Protein AF-A0A7S2ZAU6-F1 (afdb_monomer)

Sequence (166 aa):
GSGQPFHREAKEFLEHLTLDKEVTVELVGRDRYARVIAVVYRGWGPFRFNVNAVMLEEGLATVYWGINRQFGRHFHYFKRMERRAREAGRKIWSMPRTELPRDYKRSLLQAEAAQRKLVKAEAKEKKADERRTSKKNHRDGQTRPQKHRRRSVSKSSRQERPPRSV

Organism: NCBI:txid101924

Structure (mmCIF, N/CA/C/O backbone):
data_AF-A0A7S2ZAU6-F1
#
_entry.id   AF-A0A7S2ZAU6-F1
#
loop_
_atom_site.group_PDB
_atom_site.id
_atom_site.type_symbol
_atom_site.label_atom_id
_atom_site.label_alt_id
_atom_site.label_comp_id
_atom_site.label_asym_id
_atom_site.label_entity_id
_atom_site.label_seq_id
_atom_site.pdbx_PDB_ins_code
_atom_site.Cartn_x
_atom_site.Cartn_y
_atom_site.Cartn_z
_atom_site.occupancy
_atom_site.B_iso_or_equiv
_atom_site.auth_seq_id
_atom_site.auth_comp_id
_atom_site.auth_asym_id
_atom_site.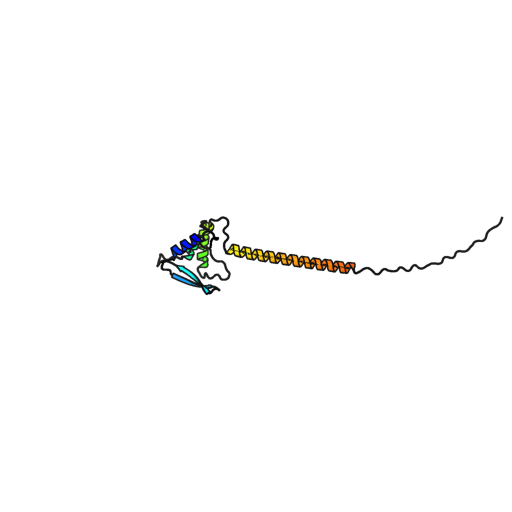auth_atom_id
_atom_site.pdbx_PDB_model_num
ATOM 1 N N . GLY A 1 1 ? 14.648 -5.334 6.425 1.00 46.88 1 GLY A N 1
ATOM 2 C CA . GLY A 1 1 ? 14.745 -4.952 5.007 1.00 46.88 1 GLY A CA 1
ATOM 3 C C . GLY A 1 1 ? 14.707 -3.448 4.913 1.00 46.88 1 GLY A C 1
ATOM 4 O O . GLY A 1 1 ? 13.640 -2.877 5.055 1.00 46.88 1 GLY A O 1
ATOM 5 N N . SER A 1 2 ? 15.871 -2.826 4.779 1.00 44.47 2 SER A N 1
ATOM 6 C CA . SER A 1 2 ? 16.070 -1.378 4.694 1.00 44.47 2 SER A CA 1
ATOM 7 C C . SER A 1 2 ? 16.122 -0.978 3.221 1.00 44.47 2 SER A C 1
ATOM 9 O O . SER A 1 2 ? 17.099 -1.295 2.548 1.00 44.47 2 SER A O 1
ATOM 11 N N . GLY A 1 3 ? 15.079 -0.348 2.683 1.00 70.25 3 GLY A N 1
ATOM 12 C CA . GLY A 1 3 ? 15.166 0.138 1.299 1.00 70.25 3 GLY A CA 1
ATOM 13 C C . GLY A 1 3 ? 13.904 0.744 0.700 1.00 70.25 3 GLY A C 1
ATOM 14 O O . GLY A 1 3 ? 14.018 1.559 -0.206 1.00 70.25 3 GLY A O 1
ATOM 15 N N . GLN A 1 4 ? 12.709 0.399 1.192 1.00 79.81 4 GLN A N 1
ATOM 16 C CA . GLN A 1 4 ? 11.478 1.047 0.728 1.00 79.81 4 GLN A CA 1
ATOM 17 C C . GLN A 1 4 ? 11.096 2.197 1.662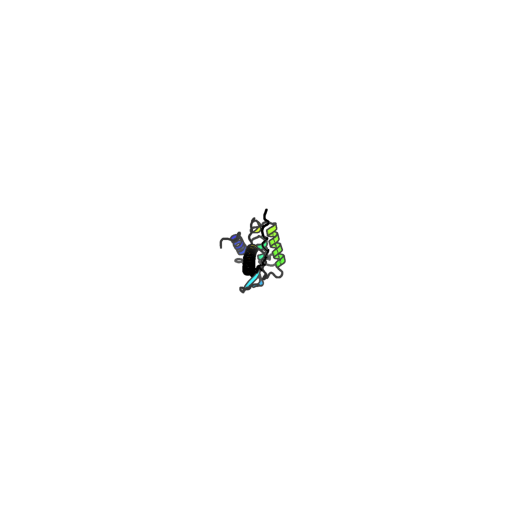 1.00 79.81 4 GLN A C 1
ATOM 19 O O . GLN A 1 4 ? 11.029 1.981 2.874 1.00 79.81 4 GLN A O 1
ATOM 24 N N . PRO A 1 5 ? 10.852 3.409 1.143 1.00 87.56 5 PRO A N 1
ATOM 25 C CA . PRO A 1 5 ? 10.441 4.523 1.983 1.00 87.56 5 PRO A CA 1
ATOM 26 C C . PRO A 1 5 ? 9.156 4.212 2.764 1.00 87.56 5 P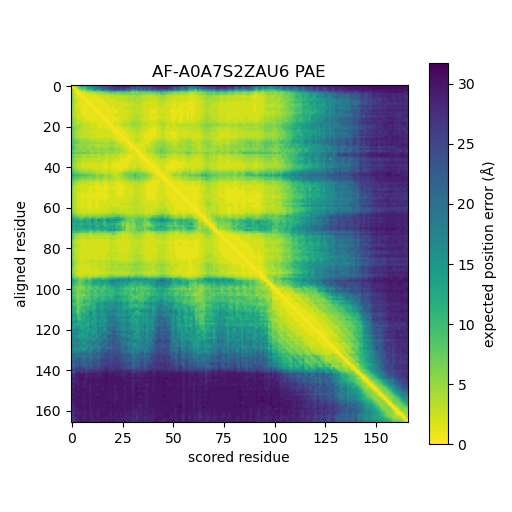RO A C 1
ATOM 28 O O . PRO A 1 5 ? 8.262 3.542 2.250 1.00 87.56 5 PRO A O 1
ATOM 31 N N . PHE A 1 6 ? 9.081 4.696 4.006 1.00 90.75 6 PHE A N 1
ATOM 32 C CA . PHE A 1 6 ? 7.964 4.493 4.940 1.00 90.75 6 PHE A CA 1
ATOM 33 C C . PHE A 1 6 ? 7.666 3.039 5.347 1.00 90.75 6 PHE A C 1
ATOM 35 O O . PHE A 1 6 ? 6.606 2.757 5.908 1.00 90.75 6 PHE A O 1
ATOM 42 N N . HIS A 1 7 ? 8.575 2.088 5.091 1.00 90.62 7 HIS A N 1
A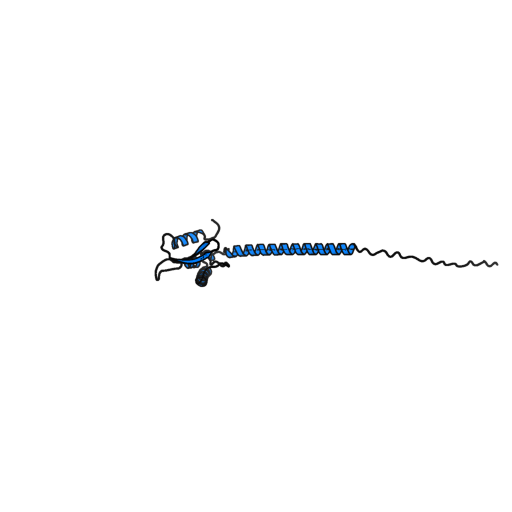TOM 43 C CA . HIS A 1 7 ? 8.325 0.682 5.424 1.00 90.62 7 HIS A CA 1
ATOM 44 C C . HIS A 1 7 ? 8.136 0.447 6.932 1.00 90.62 7 HIS A C 1
ATOM 46 O O . HIS A 1 7 ? 7.409 -0.466 7.325 1.00 90.62 7 HIS A O 1
ATOM 52 N N . ARG A 1 8 ? 8.838 1.215 7.778 1.00 93.75 8 ARG A N 1
ATOM 53 C CA . ARG A 1 8 ? 8.796 1.053 9.234 1.00 93.75 8 ARG A CA 1
ATOM 54 C C . ARG A 1 8 ? 7.502 1.650 9.773 1.00 93.75 8 ARG A C 1
ATOM 56 O O . ARG A 1 8 ? 6.774 0.956 10.465 1.00 93.75 8 ARG A O 1
ATOM 63 N N . GLU A 1 9 ? 7.171 2.860 9.343 1.00 95.06 9 GLU A N 1
ATOM 64 C CA . GLU A 1 9 ? 5.940 3.558 9.704 1.00 95.06 9 GLU A CA 1
ATOM 65 C C . GLU A 1 9 ? 4.700 2.783 9.251 1.00 95.06 9 GLU A C 1
ATOM 67 O O . GLU A 1 9 ? 3.736 2.671 10.001 1.00 95.06 9 GLU A O 1
ATOM 72 N N . ALA A 1 10 ? 4.724 2.191 8.051 1.00 95.75 10 ALA A N 1
ATOM 73 C CA . ALA A 1 10 ? 3.634 1.344 7.572 1.00 95.75 10 ALA A CA 1
ATOM 74 C C . ALA A 1 10 ? 3.448 0.100 8.449 1.00 95.75 10 ALA A C 1
ATOM 76 O O . ALA A 1 10 ? 2.316 -0.274 8.756 1.00 95.75 10 ALA A O 1
ATOM 77 N N . LYS A 1 11 ? 4.554 -0.530 8.864 1.00 95.94 11 LYS A N 1
ATOM 78 C CA . LYS A 1 11 ? 4.524 -1.686 9.763 1.00 95.94 11 LYS A CA 1
ATOM 79 C C . LYS A 1 11 ? 3.956 -1.292 11.127 1.00 95.94 11 LYS A C 1
ATOM 81 O O . LYS A 1 11 ? 2.966 -1.878 11.544 1.00 95.94 11 LYS A O 1
ATOM 86 N N . GLU A 1 12 ? 4.538 -0.287 11.772 1.00 97.12 12 GLU A N 1
ATOM 87 C CA . GLU A 1 12 ? 4.131 0.180 13.103 1.00 97.12 12 GLU A CA 1
ATOM 88 C C . GLU A 1 12 ? 2.664 0.626 13.121 1.00 97.12 12 GLU A C 1
ATOM 90 O O . GLU A 1 12 ? 1.921 0.302 14.045 1.00 97.12 12 GLU A O 1
ATOM 95 N N . PHE A 1 13 ? 2.208 1.315 12.071 1.00 97.81 13 PHE A 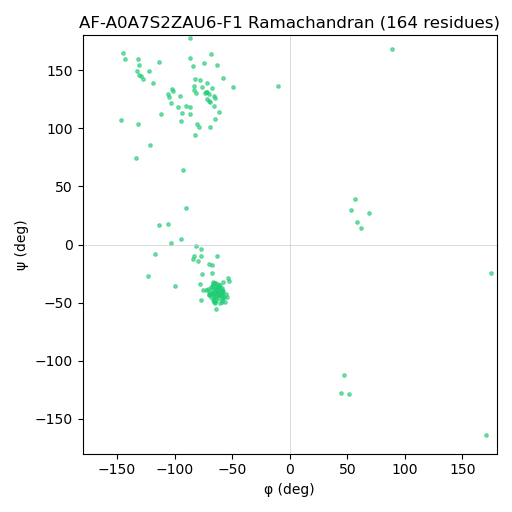N 1
ATOM 96 C CA . PHE A 1 13 ? 0.818 1.740 11.961 1.00 97.81 13 PHE A CA 1
ATOM 97 C C . PHE A 1 13 ? -0.136 0.555 11.778 1.00 97.81 13 PHE A C 1
ATOM 99 O O . PHE A 1 13 ? -1.177 0.502 12.430 1.00 97.81 13 PHE A O 1
ATOM 106 N N . LEU A 1 14 ? 0.217 -0.431 10.948 1.00 97.56 14 LEU A N 1
ATOM 107 C CA . LEU A 1 14 ? -0.594 -1.638 10.798 1.00 97.56 14 LEU A CA 1
ATOM 108 C C . LEU A 1 14 ? -0.654 -2.440 12.102 1.00 97.56 14 LEU A C 1
ATOM 110 O O . LEU A 1 14 ? -1.739 -2.849 12.506 1.00 97.56 14 LEU A O 1
ATOM 114 N N . GLU A 1 15 ? 0.480 -2.616 12.783 1.00 97.44 15 GLU A N 1
ATOM 115 C CA . GLU A 1 15 ? 0.548 -3.266 14.095 1.00 97.44 15 GLU A CA 1
ATOM 116 C C . GLU A 1 15 ? -0.337 -2.525 15.099 1.00 97.44 15 GLU A C 1
ATOM 118 O O . GLU A 1 15 ? -1.194 -3.135 15.736 1.00 97.44 15 GLU A O 1
ATOM 123 N N . HIS A 1 16 ? -0.253 -1.194 15.144 1.00 96.94 16 HIS A N 1
ATOM 124 C CA . HIS A 1 16 ? -1.162 -0.389 15.949 1.00 96.94 16 HIS A CA 1
ATOM 125 C C . HIS A 1 16 ? -2.632 -0.613 15.569 1.00 96.94 16 HIS A C 1
ATOM 127 O O . HIS A 1 16 ? -3.508 -0.531 16.428 1.00 96.94 16 HIS A O 1
ATOM 133 N N . LEU A 1 17 ? -2.966 -0.892 14.310 1.00 96.19 17 LEU A N 1
ATOM 134 C CA . LEU A 1 17 ? -4.348 -1.144 13.914 1.00 96.19 17 LEU A CA 1
ATOM 135 C C . LEU A 1 17 ? -4.841 -2.546 14.282 1.00 96.19 17 LEU A C 1
ATOM 137 O O . LEU A 1 17 ? -6.026 -2.652 14.608 1.00 96.19 17 LEU A O 1
ATOM 141 N N . THR A 1 18 ? -3.990 -3.575 14.253 1.00 96.50 18 THR A N 1
ATOM 142 C CA . THR A 1 18 ? -4.427 -4.986 14.267 1.00 96.50 18 THR A CA 1
ATOM 143 C C . THR A 1 18 ? -3.879 -5.850 15.395 1.00 96.50 18 THR A C 1
ATOM 145 O O . THR A 1 18 ? -4.515 -6.843 15.730 1.00 96.50 18 THR A O 1
ATOM 148 N N . LEU A 1 19 ? -2.703 -5.540 15.939 1.00 95.94 19 LEU A N 1
ATOM 149 C CA . LEU A 1 19 ? -2.051 -6.379 16.946 1.00 95.94 19 LEU A CA 1
ATOM 150 C C . LEU A 1 19 ? -2.810 -6.271 18.277 1.00 95.94 19 LEU A C 1
ATOM 152 O O . LEU A 1 19 ? -3.296 -5.191 18.622 1.00 95.94 19 LEU A O 1
ATOM 156 N N . ASP A 1 20 ? -2.973 -7.407 18.958 1.00 95.81 20 ASP A N 1
ATOM 157 C CA . ASP A 1 20 ? -3.725 -7.557 20.215 1.00 95.81 20 ASP A CA 1
ATOM 158 C C . ASP A 1 20 ? -5.168 -7.022 20.165 1.00 95.81 20 ASP A C 1
ATOM 160 O O . ASP A 1 20 ? -5.722 -6.547 21.158 1.00 95.81 20 ASP A O 1
ATOM 164 N N . LYS A 1 21 ? -5.791 -7.064 18.979 1.00 95.00 21 LYS A N 1
ATOM 165 C CA . LYS A 1 21 ? -7.129 -6.514 18.725 1.00 95.00 21 LYS A CA 1
ATOM 166 C C . LYS A 1 21 ? -8.027 -7.534 18.055 1.00 95.00 21 LYS A C 1
ATOM 168 O O . LYS A 1 21 ? -7.602 -8.288 17.184 1.00 95.00 21 LYS A O 1
ATOM 173 N N . GLU A 1 22 ? -9.307 -7.487 18.404 1.00 95.38 22 GLU A N 1
ATOM 174 C CA . GLU A 1 22 ? -10.320 -8.267 17.709 1.00 95.38 22 GLU A CA 1
ATOM 175 C C . GLU A 1 22 ? -10.569 -7.688 16.309 1.00 95.38 22 GLU A C 1
ATOM 177 O O . GLU A 1 22 ? -10.861 -6.496 16.134 1.00 95.38 22 GLU A O 1
ATOM 182 N N . VAL A 1 23 ? -10.428 -8.545 15.299 1.00 96.25 23 VAL A N 1
ATOM 183 C CA . VAL A 1 23 ? -10.588 -8.187 13.890 1.00 96.25 23 VAL A CA 1
ATOM 184 C C . VAL A 1 23 ? -11.507 -9.171 13.184 1.00 96.25 23 VAL A C 1
ATOM 186 O O . VAL A 1 23 ? -11.502 -10.369 13.448 1.00 96.25 23 VAL A O 1
ATOM 189 N N . THR A 1 24 ? -12.277 -8.669 12.224 1.00 96.06 24 THR A N 1
ATOM 190 C CA . THR A 1 24 ? -13.029 -9.509 11.290 1.00 96.06 24 THR A CA 1
ATOM 191 C C . THR A 1 24 ? -12.294 -9.579 9.962 1.00 96.06 24 THR A C 1
ATOM 193 O O . THR A 1 24 ? -11.936 -8.548 9.389 1.00 96.06 24 THR A O 1
ATOM 196 N N . VAL A 1 25 ? -12.131 -10.789 9.436 1.00 94.94 25 VAL A N 1
ATOM 197 C CA . VAL A 1 25 ? -11.436 -11.043 8.172 1.00 94.94 25 VAL A CA 1
ATOM 198 C C . VAL A 1 25 ? -12.444 -11.518 7.124 1.00 94.94 25 VAL A C 1
ATOM 200 O O . VAL A 1 25 ? -12.995 -12.608 7.231 1.00 94.94 25 VAL A O 1
ATOM 203 N N . GLU A 1 26 ? -12.695 -10.700 6.101 1.00 93.88 26 GLU A N 1
ATOM 204 C CA . GLU A 1 26 ? -13.466 -11.087 4.913 1.00 93.88 26 GLU A CA 1
ATOM 205 C C . GLU A 1 26 ? -12.516 -11.735 3.901 1.00 93.88 26 GLU A C 1
ATOM 207 O O . GLU A 1 26 ? -11.639 -11.070 3.342 1.00 93.88 26 GLU A O 1
ATOM 212 N N . LEU A 1 27 ? -12.683 -13.034 3.656 1.00 92.94 27 LEU A N 1
ATOM 213 C CA . LEU A 1 27 ? -11.905 -13.765 2.657 1.00 92.94 27 LEU A CA 1
ATOM 214 C C . LEU A 1 27 ? -12.314 -13.332 1.246 1.00 92.94 27 LEU A C 1
ATOM 216 O O . LEU A 1 27 ? -13.475 -13.448 0.864 1.00 92.94 27 LEU A O 1
ATOM 220 N N . VAL A 1 28 ? -11.342 -12.870 0.461 1.00 90.38 28 VAL A N 1
ATOM 221 C CA . VAL A 1 28 ? -11.547 -12.486 -0.944 1.00 90.38 28 VAL A CA 1
ATOM 222 C C . VAL A 1 28 ? -11.095 -13.593 -1.889 1.00 90.38 28 VAL A C 1
ATOM 224 O O . VAL A 1 28 ? -11.711 -13.801 -2.930 1.00 90.38 28 VAL A O 1
ATOM 227 N N . GLY A 1 29 ? -10.030 -14.315 -1.537 1.00 88.00 29 GLY A N 1
ATOM 228 C CA . GLY A 1 29 ? -9.548 -15.435 -2.335 1.00 88.00 29 GLY A CA 1
ATOM 229 C C . GLY A 1 29 ? -8.194 -15.965 -1.884 1.00 88.00 29 GLY A C 1
ATOM 230 O O . GLY A 1 29 ? -7.724 -15.677 -0.782 1.00 88.00 29 GLY A O 1
ATOM 231 N N . ARG A 1 30 ? -7.559 -16.750 -2.754 1.00 88.88 30 ARG A N 1
ATOM 232 C CA . ARG A 1 30 ? -6.198 -17.266 -2.564 1.00 88.88 30 ARG A CA 1
ATOM 233 C C . ARG A 1 30 ? -5.351 -16.952 -3.784 1.00 88.88 30 ARG A C 1
ATOM 235 O O . ARG A 1 30 ? -5.843 -16.987 -4.912 1.00 88.88 30 ARG A O 1
ATOM 242 N N . ASP A 1 31 ? -4.088 -16.615 -3.566 1.00 86.38 31 ASP A N 1
ATOM 243 C CA . ASP A 1 31 ? -3.150 -16.409 -4.665 1.00 86.38 31 ASP A CA 1
ATOM 244 C C . ASP A 1 31 ? -2.477 -17.719 -5.114 1.00 86.38 31 ASP A C 1
ATOM 246 O O . ASP A 1 31 ? -2.679 -18.790 -4.542 1.00 86.38 31 ASP A O 1
ATOM 250 N N . ARG A 1 32 ? -1.637 -17.627 -6.154 1.00 85.88 32 ARG A N 1
ATOM 251 C CA . ARG A 1 32 ? -0.874 -18.763 -6.705 1.00 85.88 32 ARG A CA 1
ATOM 252 C C . ARG A 1 32 ? 0.134 -19.390 -5.732 1.00 85.88 32 ARG A C 1
ATOM 254 O O . ARG A 1 32 ? 0.728 -20.406 -6.068 1.00 85.88 32 ARG A O 1
ATOM 261 N N . TYR A 1 33 ? 0.380 -18.750 -4.592 1.00 88.50 33 TYR A N 1
ATOM 262 C CA . TYR A 1 33 ? 1.274 -19.215 -3.535 1.00 88.50 33 TYR A CA 1
ATOM 263 C C . TYR A 1 33 ? 0.478 -19.725 -2.325 1.00 88.50 33 TYR A C 1
ATOM 265 O O . TYR A 1 33 ? 1.026 -19.823 -1.232 1.00 88.50 33 TYR A O 1
ATOM 273 N N . ALA A 1 34 ? -0.817 -20.014 -2.510 1.00 87.56 34 ALA A N 1
ATOM 274 C CA . ALA A 1 34 ? -1.745 -20.459 -1.474 1.00 87.56 34 ALA A CA 1
ATOM 275 C C . ALA A 1 34 ? -1.898 -19.484 -0.290 1.00 87.56 34 ALA A C 1
ATOM 277 O O . ALA A 1 34 ? -2.397 -19.866 0.769 1.00 87.56 34 ALA A O 1
ATOM 278 N N . ARG A 1 35 ? -1.533 -18.206 -0.461 1.00 90.50 35 ARG A N 1
ATOM 279 C CA . ARG A 1 35 ? -1.734 -17.181 0.568 1.00 90.50 35 ARG A CA 1
ATOM 280 C C . ARG A 1 35 ? -3.155 -16.650 0.501 1.00 90.50 35 ARG A C 1
ATOM 282 O O . ARG A 1 35 ? -3.711 -16.464 -0.583 1.00 90.50 35 ARG A O 1
ATOM 289 N N . VAL A 1 36 ? -3.725 -16.377 1.669 1.00 90.31 36 VAL A N 1
ATOM 290 C CA . VAL A 1 36 ? -5.051 -15.773 1.793 1.00 90.31 36 VAL A CA 1
ATOM 291 C C . VAL A 1 36 ? -4.992 -14.304 1.379 1.00 90.31 36 VAL A C 1
ATOM 293 O O . VAL A 1 36 ? -4.143 -13.547 1.844 1.00 90.31 36 VAL A O 1
ATOM 296 N N . ILE A 1 37 ? -5.927 -13.902 0.523 1.00 90.88 37 ILE A N 1
ATOM 297 C CA . ILE A 1 37 ? -6.221 -12.505 0.217 1.00 90.88 37 ILE A CA 1
ATOM 298 C C . ILE A 1 37 ? -7.498 -12.155 0.967 1.00 90.88 37 ILE A C 1
ATOM 300 O O . ILE A 1 37 ? -8.530 -12.800 0.767 1.00 90.88 37 ILE A O 1
ATOM 304 N N . ALA A 1 38 ? -7.432 -11.143 1.825 1.00 92.88 38 ALA A N 1
ATOM 305 C CA . ALA A 1 38 ? -8.550 -10.764 2.669 1.00 92.88 38 ALA A CA 1
ATOM 306 C C . ALA A 1 38 ? -8.661 -9.255 2.866 1.00 92.88 38 ALA A C 1
ATOM 308 O O . ALA A 1 38 ? -7.688 -8.514 2.724 1.00 92.88 38 ALA A O 1
ATOM 309 N N . VAL A 1 39 ? -9.861 -8.824 3.248 1.00 95.25 39 VAL A N 1
ATOM 310 C CA . VAL A 1 39 ? -10.123 -7.490 3.777 1.00 95.25 39 VAL A CA 1
ATOM 311 C C . VAL A 1 39 ? -10.329 -7.596 5.279 1.00 95.25 39 VAL A C 1
ATOM 313 O O . VAL A 1 39 ? -11.137 -8.381 5.763 1.00 95.25 39 VAL A O 1
ATOM 316 N N . VAL A 1 40 ? -9.577 -6.791 6.018 1.00 96.44 40 VAL A N 1
ATOM 317 C CA . VAL A 1 40 ? -9.567 -6.778 7.480 1.00 96.44 40 VAL A CA 1
ATOM 318 C C . VAL A 1 40 ? -10.374 -5.588 7.974 1.00 96.44 40 VAL A C 1
ATOM 320 O O . VAL A 1 40 ? -10.200 -4.461 7.499 1.00 96.44 40 VAL A O 1
ATOM 323 N N . TYR A 1 41 ? -11.234 -5.851 8.946 1.00 97.06 41 TYR A N 1
ATOM 324 C CA . TYR A 1 41 ? -12.049 -4.867 9.637 1.00 97.06 41 TYR A CA 1
ATOM 325 C C . TYR A 1 41 ? -11.775 -4.912 11.133 1.00 97.06 41 TYR A C 1
ATOM 327 O O . TYR A 1 41 ? -11.509 -5.979 11.681 1.00 97.06 41 TYR A O 1
ATOM 335 N N . ARG A 1 42 ? -11.909 -3.767 11.796 1.00 96.69 42 ARG A N 1
ATOM 336 C CA . ARG A 1 42 ? -11.812 -3.649 13.252 1.00 96.69 42 ARG A CA 1
ATOM 337 C C . ARG A 1 42 ? -12.980 -2.829 13.793 1.00 96.69 42 ARG A C 1
ATOM 339 O O . ARG A 1 42 ? -13.462 -1.927 13.110 1.00 96.69 42 ARG A O 1
ATOM 346 N N . GLY A 1 43 ? -13.393 -3.135 15.022 1.00 94.44 43 GLY A N 1
ATOM 347 C CA . GLY A 1 43 ? -14.505 -2.482 15.713 1.00 94.44 43 GLY A CA 1
ATOM 348 C C . GLY A 1 43 ? -15.852 -3.153 15.442 1.00 94.44 43 GLY A C 1
ATOM 349 O O . GLY A 1 43 ? -15.978 -3.990 14.543 1.00 94.44 43 GLY A O 1
ATOM 350 N N . TRP A 1 44 ? -16.866 -2.767 16.218 1.00 92.12 44 TRP A N 1
ATOM 351 C CA . TRP A 1 44 ? -18.229 -3.282 16.089 1.00 92.12 44 TRP A CA 1
ATOM 352 C C . TRP A 1 44 ? -19.206 -2.200 15.622 1.00 92.12 44 TRP A C 1
ATOM 354 O O . TRP A 1 44 ? -18.996 -1.006 15.850 1.00 92.12 44 TRP A O 1
ATOM 364 N N . GLY A 1 45 ? -20.326 -2.634 15.031 1.00 91.88 45 GLY A N 1
ATOM 365 C CA . GLY A 1 45 ? -21.479 -1.780 14.723 1.00 91.88 45 GLY A CA 1
ATOM 366 C C . GLY A 1 45 ? -21.101 -0.505 13.952 1.00 91.88 45 GLY A C 1
ATOM 367 O O . GLY A 1 45 ? -20.400 -0.612 12.943 1.00 91.88 45 GLY A O 1
ATOM 368 N N . PRO A 1 46 ? -21.529 0.694 14.400 1.00 92.19 46 PRO A N 1
ATOM 369 C CA . PRO A 1 46 ? -21.262 1.949 13.690 1.00 92.19 46 PRO A CA 1
ATOM 370 C C . PRO A 1 46 ? -19.787 2.380 13.732 1.00 92.19 46 PRO A C 1
ATOM 372 O O . PRO A 1 46 ? -19.372 3.198 12.918 1.00 92.19 46 PRO A O 1
ATOM 375 N N . PHE A 1 47 ? -18.984 1.819 14.641 1.00 92.00 47 PHE A N 1
ATOM 376 C CA . PHE A 1 47 ? -17.555 2.122 14.776 1.00 92.00 47 PHE A CA 1
ATOM 377 C C . PHE A 1 47 ? -16.660 1.144 14.005 1.00 92.00 47 PHE A C 1
ATOM 379 O O . PHE A 1 47 ? -15.434 1.204 14.108 1.00 92.00 47 PHE A O 1
ATOM 386 N N . ARG A 1 48 ? -17.250 0.221 13.236 1.00 94.94 48 ARG A N 1
ATOM 387 C CA . ARG A 1 48 ? -16.500 -0.717 12.402 1.00 94.94 48 ARG A CA 1
ATOM 388 C C . ARG A 1 48 ? -15.845 0.016 11.232 1.00 94.94 48 ARG A C 1
ATOM 390 O O . ARG A 1 48 ? -16.521 0.679 10.450 1.00 94.94 48 ARG A O 1
ATOM 397 N N . PHE A 1 49 ? -14.546 -0.193 11.038 1.00 96.19 49 PHE A N 1
ATOM 398 C CA . PHE A 1 49 ? -13.796 0.383 9.919 1.00 96.19 49 PHE A CA 1
ATOM 399 C C . PHE A 1 49 ? -12.932 -0.651 9.192 1.00 96.19 49 PHE A C 1
ATOM 401 O O . PHE A 1 49 ? -12.618 -1.720 9.718 1.00 96.19 49 PHE A O 1
ATOM 408 N N . ASN A 1 50 ? -12.562 -0.333 7.950 1.00 97.06 50 ASN A N 1
ATOM 409 C CA . ASN A 1 50 ? -11.739 -1.179 7.088 1.00 97.06 50 ASN A CA 1
ATOM 410 C C . ASN A 1 50 ? -10.259 -0.796 7.227 1.00 97.06 50 ASN A C 1
ATOM 412 O O . ASN A 1 50 ? -9.851 0.279 6.792 1.00 97.06 50 ASN A O 1
ATOM 416 N N . VAL A 1 51 ? -9.447 -1.695 7.780 1.00 97.88 51 VAL A N 1
ATOM 417 C CA . VAL A 1 51 ? -8.014 -1.466 8.037 1.00 97.88 51 VAL A CA 1
ATOM 418 C C . VAL A 1 51 ? -7.247 -1.191 6.739 1.00 97.88 51 VAL A C 1
ATOM 420 O O . VAL A 1 51 ? -6.409 -0.298 6.690 1.00 97.88 51 VAL A O 1
ATOM 423 N N . ASN A 1 52 ? -7.575 -1.897 5.653 1.00 96.81 52 ASN A N 1
ATOM 424 C CA . ASN A 1 52 ? -6.911 -1.722 4.355 1.00 96.81 52 ASN A CA 1
ATOM 425 C C . ASN A 1 52 ? -7.176 -0.328 3.778 1.00 96.81 52 ASN A C 1
ATOM 427 O O . ASN A 1 52 ? -6.283 0.297 3.212 1.00 96.81 52 ASN A O 1
ATOM 431 N N . ALA A 1 53 ? -8.406 0.165 3.934 1.00 97.06 53 ALA A N 1
ATOM 432 C CA . ALA A 1 53 ? -8.788 1.500 3.494 1.00 97.06 53 ALA A CA 1
ATOM 433 C C . ALA A 1 53 ? -8.037 2.590 4.268 1.00 97.06 53 ALA A C 1
ATOM 435 O O . ALA A 1 53 ? -7.527 3.517 3.646 1.00 97.06 53 ALA A O 1
ATOM 436 N N . VAL A 1 54 ? -7.909 2.433 5.589 1.00 97.75 54 VAL A N 1
ATOM 437 C CA . VAL A 1 54 ? -7.162 3.365 6.450 1.00 97.75 54 VAL A CA 1
ATOM 438 C C . VAL A 1 54 ? -5.679 3.400 6.064 1.00 97.75 54 VAL A C 1
ATOM 440 O O . VAL A 1 54 ? -5.113 4.475 5.904 1.00 97.75 54 VAL A O 1
ATOM 443 N N . MET A 1 55 ? -5.062 2.243 5.801 1.00 98.06 55 MET A N 1
ATOM 444 C CA . MET A 1 55 ? -3.678 2.175 5.306 1.00 98.06 55 MET A CA 1
ATOM 445 C C . MET A 1 55 ? -3.483 2.932 3.980 1.00 98.06 55 MET A C 1
ATOM 447 O O . MET A 1 55 ? -2.454 3.579 3.773 1.00 98.06 55 MET A O 1
ATOM 451 N N . LEU A 1 56 ? -4.460 2.846 3.069 1.00 97.19 56 LEU A N 1
ATOM 452 C CA . LEU A 1 56 ? -4.429 3.555 1.787 1.00 97.19 56 LEU A CA 1
ATOM 453 C C . LEU A 1 56 ? -4.609 5.063 1.965 1.00 97.19 56 LEU A C 1
ATOM 455 O O . LEU A 1 56 ? -3.891 5.824 1.325 1.00 97.19 56 LEU A O 1
ATOM 459 N N . GLU A 1 57 ? -5.550 5.484 2.812 1.00 97.19 57 GLU A N 1
ATOM 460 C CA . GLU A 1 57 ? -5.851 6.897 3.075 1.00 97.19 57 GLU A CA 1
ATOM 461 C C . GLU A 1 57 ? -4.696 7.612 3.794 1.00 97.19 57 GLU A C 1
ATOM 463 O O . GLU A 1 57 ? -4.415 8.769 3.492 1.00 97.19 57 GLU A O 1
ATOM 468 N N . GLU A 1 58 ? -3.946 6.908 4.648 1.00 97.38 58 GLU A N 1
ATOM 469 C CA . GLU A 1 58 ? -2.724 7.433 5.274 1.00 97.38 58 GLU A CA 1
ATOM 470 C C . GLU A 1 58 ? -1.498 7.447 4.345 1.00 97.38 58 GLU A C 1
ATOM 472 O O . GLU A 1 58 ? -0.435 7.949 4.711 1.00 97.38 58 GLU A O 1
ATOM 477 N N . GLY A 1 59 ? -1.620 6.923 3.120 1.00 95.75 59 GLY A N 1
ATOM 478 C CA . GLY A 1 59 ? -0.506 6.862 2.172 1.00 95.75 59 GLY A CA 1
ATOM 479 C C . GLY A 1 59 ? 0.595 5.886 2.598 1.00 95.75 59 GLY A C 1
ATOM 480 O O . GLY A 1 59 ? 1.753 6.071 2.240 1.00 95.75 59 GLY A O 1
ATOM 481 N N . LEU A 1 60 ? 0.251 4.852 3.369 1.00 95.81 60 LEU A N 1
ATOM 482 C CA . LEU A 1 60 ? 1.172 3.794 3.809 1.00 95.81 60 LEU A CA 1
ATOM 483 C C . LEU A 1 60 ? 0.984 2.489 3.018 1.00 95.81 60 LEU A C 1
ATOM 485 O O . LEU A 1 60 ? 1.666 1.496 3.263 1.00 95.81 60 LEU A O 1
ATOM 489 N N . ALA A 1 61 ? 0.068 2.485 2.048 1.00 94.81 61 ALA A N 1
ATOM 490 C CA . ALA A 1 61 ? -0.180 1.378 1.137 1.00 94.81 61 ALA A CA 1
ATOM 491 C C . ALA A 1 61 ? -0.555 1.883 -0.264 1.00 94.81 61 ALA A C 1
ATOM 493 O O . ALA A 1 61 ? -0.928 3.041 -0.454 1.00 94.81 61 ALA A O 1
ATOM 494 N N . THR A 1 62 ? -0.506 0.983 -1.249 1.00 92.31 62 THR A N 1
ATOM 495 C CA . THR A 1 62 ? -0.978 1.241 -2.618 1.00 92.31 62 THR A CA 1
ATOM 496 C C . THR A 1 62 ? -1.892 0.131 -3.103 1.00 92.31 62 THR A C 1
ATOM 498 O O . THR A 1 62 ? -1.806 -1.015 -2.654 1.00 92.31 62 THR A O 1
ATOM 501 N N . VAL A 1 63 ? -2.777 0.457 -4.043 1.00 91.69 63 VAL A N 1
ATOM 502 C CA . VAL A 1 63 ? -3.644 -0.552 -4.659 1.00 91.69 63 VAL A CA 1
ATOM 503 C C . VAL A 1 63 ? -2.804 -1.416 -5.598 1.00 91.69 63 VAL A C 1
ATOM 505 O O . VAL A 1 63 ? -2.072 -0.901 -6.440 1.00 91.69 63 VAL A O 1
ATOM 508 N N . TYR A 1 64 ? -2.915 -2.742 -5.499 1.00 86.00 64 TYR A N 1
ATOM 509 C CA . TYR A 1 64 ? -2.238 -3.652 -6.427 1.00 86.00 64 TYR A CA 1
ATOM 510 C C . TYR A 1 64 ? -2.954 -3.693 -7.788 1.00 86.00 64 TYR A C 1
ATOM 512 O O . TYR A 1 64 ? -4.173 -3.820 -7.871 1.00 86.00 64 TYR A O 1
ATOM 520 N N . TRP A 1 65 ? -2.195 -3.632 -8.884 1.00 78.75 65 TRP A N 1
ATOM 521 C CA . TRP A 1 65 ? -2.736 -3.556 -10.254 1.00 78.75 65 TRP A CA 1
ATOM 522 C C . TRP A 1 65 ? -2.439 -4.792 -11.115 1.00 78.75 65 TRP A C 1
ATOM 524 O O . TRP A 1 65 ? -2.512 -4.724 -12.340 1.00 78.75 65 TRP A O 1
ATOM 534 N N . GLY A 1 66 ? -2.060 -5.919 -10.509 1.00 73.06 66 GLY A N 1
ATOM 535 C CA . GLY A 1 66 ? -1.713 -7.124 -11.265 1.00 73.06 66 GLY A CA 1
ATOM 536 C C . GLY A 1 66 ? -2.899 -7.790 -11.971 1.00 73.06 66 GLY A C 1
ATOM 537 O O . GLY A 1 66 ? -4.062 -7.554 -11.646 1.00 73.06 66 GLY A O 1
ATOM 538 N N . ILE A 1 67 ? -2.578 -8.671 -12.924 1.00 64.69 67 ILE A N 1
ATOM 539 C CA . ILE A 1 67 ? -3.546 -9.479 -13.691 1.00 64.69 67 ILE A CA 1
ATOM 540 C C . ILE A 1 67 ? -4.391 -10.352 -12.750 1.00 64.69 67 ILE A C 1
ATOM 542 O O . ILE A 1 67 ? -5.601 -10.442 -12.912 1.00 64.69 67 ILE A O 1
ATOM 546 N N . ASN A 1 68 ? -3.774 -10.884 -11.693 1.00 66.69 68 ASN A N 1
ATOM 547 C CA . ASN A 1 68 ? -4.426 -11.737 -10.695 1.00 66.69 68 ASN A CA 1
ATOM 548 C C . ASN A 1 68 ? -5.017 -10.932 -9.528 1.00 66.69 68 ASN A C 1
ATOM 550 O O . ASN A 1 68 ? -4.989 -11.390 -8.385 1.00 66.69 68 ASN A O 1
ATOM 554 N N . ARG A 1 69 ? -5.465 -9.692 -9.769 1.00 74.56 69 ARG A N 1
ATOM 555 C CA . ARG A 1 69 ? -6.042 -8.875 -8.699 1.00 74.56 69 ARG A CA 1
ATOM 556 C C . ARG A 1 69 ? -7.346 -9.508 -8.215 1.00 74.56 69 ARG A C 1
ATOM 558 O O . ARG A 1 69 ? -8.252 -9.758 -9.003 1.00 74.56 69 ARG A O 1
ATOM 565 N N . GLN A 1 70 ? -7.446 -9.710 -6.910 1.00 74.06 70 GLN A N 1
ATOM 566 C CA . GLN A 1 70 ? -8.641 -10.234 -6.261 1.00 74.06 70 GLN A CA 1
ATOM 567 C C . GLN A 1 70 ? -9.083 -9.195 -5.236 1.00 74.06 70 GLN A C 1
ATOM 569 O O . GLN A 1 70 ? -8.652 -9.213 -4.092 1.00 74.06 70 GLN A O 1
ATOM 574 N N . PHE A 1 71 ? -9.871 -8.221 -5.697 1.00 71.62 71 PHE A N 1
ATOM 575 C CA . PHE A 1 71 ? -10.421 -7.152 -4.851 1.00 71.62 71 PHE A CA 1
ATOM 576 C C . PHE A 1 71 ? -11.948 -7.164 -4.788 1.00 71.62 71 PHE A C 1
ATOM 578 O O . PHE A 1 71 ? -12.522 -6.407 -4.008 1.00 71.62 71 PHE A O 1
ATOM 585 N N . GLY A 1 72 ? -12.608 -7.994 -5.606 1.00 75.56 72 GLY A N 1
ATOM 586 C CA . GLY A 1 72 ? -14.066 -8.064 -5.693 1.00 75.56 72 GLY A CA 1
ATOM 587 C C . GLY A 1 72 ? -14.715 -6.674 -5.736 1.00 75.56 72 GLY A C 1
ATOM 588 O O . GLY A 1 72 ? -14.298 -5.799 -6.499 1.00 75.56 72 GLY A O 1
ATOM 589 N N . ARG A 1 73 ? -15.689 -6.459 -4.846 1.00 85.19 73 ARG A N 1
ATOM 590 C CA . ARG A 1 73 ? -16.425 -5.194 -4.666 1.00 85.19 73 ARG A CA 1
ATOM 591 C C . ARG A 1 73 ? -15.593 -4.028 -4.110 1.00 85.19 73 ARG A C 1
ATOM 593 O O . ARG A 1 73 ? -15.996 -2.875 -4.234 1.00 85.19 73 ARG A O 1
ATOM 600 N N . HIS A 1 74 ? -14.432 -4.295 -3.512 1.00 90.38 74 HIS A N 1
ATOM 601 C CA . HIS A 1 74 ? -13.650 -3.298 -2.765 1.00 90.38 74 HIS A CA 1
ATOM 602 C C . HIS A 1 74 ? -12.746 -2.435 -3.651 1.00 90.38 74 HIS A C 1
ATOM 604 O O . HIS A 1 74 ? -12.253 -1.397 -3.213 1.00 90.38 74 HIS A O 1
ATOM 610 N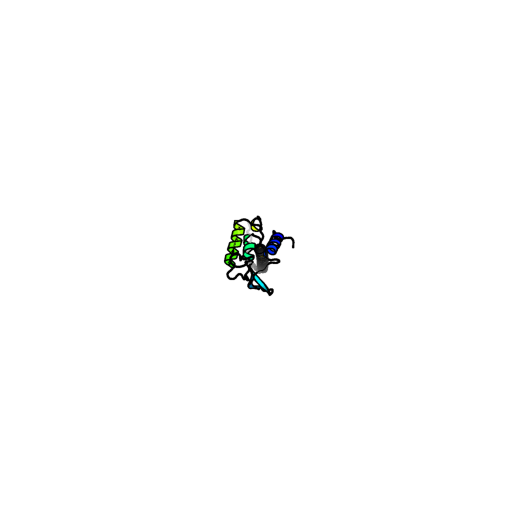 N . PHE A 1 75 ? -12.551 -2.815 -4.918 1.00 89.81 75 PHE A N 1
ATOM 611 C CA . PHE A 1 75 ? -11.598 -2.154 -5.816 1.00 89.81 75 PHE A CA 1
ATOM 612 C C . PHE A 1 75 ? -11.840 -0.645 -5.970 1.00 89.81 75 PHE A C 1
ATOM 614 O O . PHE A 1 75 ? -10.915 0.157 -5.825 1.00 89.81 75 PHE A O 1
ATOM 621 N N . HIS A 1 76 ? -13.084 -0.241 -6.242 1.00 91.38 76 HIS A N 1
ATOM 622 C CA . HIS A 1 76 ? -13.426 1.173 -6.418 1.00 91.38 76 HIS A CA 1
ATOM 623 C C . HIS A 1 76 ? -13.280 1.969 -5.120 1.00 91.38 76 HIS A C 1
ATOM 625 O O . HIS A 1 76 ? -12.858 3.127 -5.151 1.00 91.38 76 HIS A O 1
ATOM 631 N N . TYR A 1 77 ? -13.583 1.343 -3.982 1.00 94.44 77 TYR A N 1
ATOM 632 C CA . TYR A 1 77 ? -13.411 1.957 -2.673 1.00 94.44 77 TYR A CA 1
ATOM 633 C C . TYR A 1 77 ? -11.930 2.209 -2.368 1.00 94.44 77 TYR A C 1
ATOM 635 O O . TYR A 1 77 ? -11.554 3.342 -2.073 1.00 94.44 77 TYR A O 1
ATOM 643 N N . PHE A 1 78 ? -11.074 1.204 -2.553 1.00 95.56 78 PHE A N 1
ATOM 644 C CA . PHE A 1 78 ? -9.632 1.324 -2.335 1.00 95.56 78 PHE A CA 1
ATOM 645 C C . PHE A 1 78 ? -8.968 2.337 -3.267 1.00 95.56 78 PHE A C 1
ATOM 647 O O . PHE A 1 78 ? -8.181 3.160 -2.806 1.00 95.56 78 PHE A O 1
ATOM 654 N N . LYS A 1 79 ? -9.356 2.374 -4.549 1.00 94.06 79 LYS A N 1
ATOM 655 C CA . LYS A 1 79 ? -8.916 3.438 -5.467 1.00 94.06 79 LYS A CA 1
ATOM 656 C C . LYS A 1 79 ? -9.234 4.832 -4.940 1.00 94.06 79 LYS A C 1
ATOM 658 O O . LYS A 1 79 ? -8.433 5.747 -5.101 1.00 94.06 79 LYS A O 1
ATOM 663 N N . ARG A 1 80 ? -10.433 5.014 -4.381 1.00 95.88 80 ARG A N 1
ATOM 664 C CA . ARG A 1 80 ? -10.870 6.313 -3.865 1.00 95.88 80 ARG A CA 1
ATOM 665 C C . ARG A 1 80 ? -10.031 6.735 -2.660 1.00 95.88 80 ARG A C 1
ATOM 667 O O . ARG A 1 80 ? -9.656 7.899 -2.598 1.00 95.88 80 ARG A O 1
ATOM 674 N N . MET A 1 81 ? -9.718 5.811 -1.751 1.00 97.38 81 MET A N 1
ATOM 675 C CA . MET A 1 81 ? -8.865 6.091 -0.585 1.00 97.38 81 MET A CA 1
ATOM 676 C C . MET A 1 81 ? -7.431 6.424 -1.005 1.00 97.38 81 MET A C 1
ATOM 678 O O . MET A 1 81 ? -6.886 7.437 -0.581 1.00 97.38 81 MET A O 1
ATOM 682 N N . GLU A 1 82 ? -6.856 5.639 -1.921 1.00 95.50 82 GLU A N 1
ATOM 683 C CA . GLU A 1 82 ? -5.523 5.912 -2.469 1.00 95.50 82 GLU A CA 1
ATOM 684 C C . GLU A 1 82 ? -5.464 7.286 -3.151 1.00 95.50 82 GLU A C 1
ATOM 686 O O . GLU A 1 82 ? -4.504 8.033 -2.975 1.00 95.50 82 GLU A O 1
ATOM 691 N N . ARG A 1 83 ? -6.505 7.650 -3.912 1.00 95.62 83 ARG A N 1
ATOM 692 C CA . ARG A 1 83 ? -6.579 8.959 -4.565 1.00 95.62 83 ARG A CA 1
ATOM 693 C C . ARG A 1 83 ? -6.585 10.106 -3.551 1.00 95.62 83 ARG A C 1
ATOM 695 O O . ARG A 1 83 ? -5.850 11.062 -3.755 1.00 95.62 83 ARG A O 1
ATOM 702 N N . ARG A 1 84 ? -7.341 9.993 -2.455 1.00 96.44 84 ARG A N 1
ATOM 703 C CA . ARG A 1 84 ? -7.341 11.007 -1.385 1.00 96.44 84 ARG A CA 1
ATOM 704 C C . ARG A 1 84 ? -5.955 11.191 -0.776 1.00 96.44 84 ARG A C 1
ATOM 706 O O . ARG A 1 84 ? -5.520 12.320 -0.591 1.00 96.44 84 ARG A O 1
ATOM 713 N N . ALA A 1 85 ? -5.244 10.096 -0.517 1.00 96.38 85 ALA A N 1
ATOM 714 C CA . ALA A 1 85 ? -3.889 10.158 0.021 1.00 96.38 85 ALA A CA 1
ATOM 715 C C . ALA A 1 85 ? -2.904 10.829 -0.950 1.00 96.38 85 ALA A C 1
ATOM 717 O O . ALA A 1 85 ? -2.037 11.587 -0.516 1.00 96.38 85 ALA A O 1
ATOM 718 N N . ARG A 1 86 ? -3.066 10.582 -2.259 1.00 93.75 86 ARG A N 1
ATOM 719 C CA . ARG A 1 86 ? -2.292 11.237 -3.325 1.00 93.75 86 ARG A CA 1
ATOM 720 C C . ARG A 1 86 ? -2.554 12.734 -3.395 1.00 93.75 86 ARG A C 1
ATOM 722 O O . ARG A 1 86 ? -1.606 13.506 -3.410 1.00 93.75 86 ARG A O 1
ATOM 729 N N . GLU A 1 87 ? -3.824 13.127 -3.433 1.00 94.88 87 GLU A N 1
ATOM 730 C CA . GLU A 1 87 ? -4.247 14.533 -3.482 1.00 94.88 87 GLU A CA 1
ATOM 731 C C . GLU A 1 87 ? -3.781 15.298 -2.236 1.00 94.88 87 GLU A C 1
ATOM 733 O O . GLU A 1 87 ? -3.356 16.443 -2.336 1.00 94.88 87 GLU A O 1
ATOM 738 N N . ALA A 1 88 ? -3.787 14.640 -1.075 1.00 95.06 88 ALA A N 1
ATOM 739 C CA . ALA A 1 88 ? -3.291 15.197 0.178 1.00 95.06 88 ALA A CA 1
ATOM 740 C C . ALA A 1 88 ? -1.759 15.122 0.339 1.00 95.06 88 ALA A C 1
ATOM 742 O O . ALA A 1 88 ? -1.250 15.547 1.373 1.00 95.06 88 ALA A O 1
ATOM 743 N N . GLY A 1 89 ? -1.024 14.548 -0.623 1.00 92.81 89 GLY A N 1
ATOM 744 C CA . GLY A 1 89 ? 0.434 14.414 -0.551 1.00 92.81 89 GLY A CA 1
ATOM 745 C C . GLY A 1 89 ? 0.914 13.671 0.699 1.00 92.81 89 GLY A C 1
ATOM 746 O O . GLY A 1 89 ? 1.891 14.079 1.319 1.00 92.81 89 GLY A O 1
ATOM 747 N N . ARG A 1 90 ? 0.214 12.613 1.128 1.00 94.31 90 ARG A N 1
ATOM 748 C CA . ARG A 1 90 ? 0.533 11.892 2.372 1.00 94.31 90 ARG A CA 1
ATOM 749 C C . ARG A 1 90 ? 1.634 10.853 2.181 1.00 94.31 90 ARG A C 1
ATOM 751 O O . ARG A 1 90 ? 1.538 10.009 1.292 1.00 94.31 90 ARG A O 1
ATOM 758 N N . LYS A 1 91 ? 2.617 10.850 3.089 1.00 93.94 91 LYS A N 1
ATOM 759 C CA . LYS A 1 91 ? 3.644 9.799 3.245 1.00 93.94 91 LYS A CA 1
ATOM 760 C C . LYS A 1 91 ? 4.275 9.406 1.911 1.00 93.94 91 LYS A C 1
ATOM 762 O O . LYS A 1 91 ? 4.952 10.243 1.328 1.00 93.94 91 LYS A O 1
ATOM 767 N N . ILE A 1 92 ? 4.059 8.189 1.395 1.00 92.25 92 ILE A N 1
ATOM 768 C CA . ILE A 1 92 ? 4.667 7.773 0.118 1.00 92.25 92 ILE A CA 1
ATOM 769 C C . ILE A 1 92 ? 4.350 8.767 -1.007 1.00 92.25 92 ILE A C 1
ATOM 771 O O . ILE A 1 92 ? 5.163 8.946 -1.895 1.00 92.25 92 ILE A O 1
ATOM 775 N N . TRP A 1 93 ? 3.210 9.460 -0.952 1.00 92.56 93 TRP A N 1
ATOM 776 C CA . TRP A 1 93 ? 2.791 10.438 -1.952 1.00 92.56 93 TRP A CA 1
ATOM 777 C C . TRP A 1 93 ? 3.384 11.839 -1.765 1.00 92.56 93 TRP A C 1
ATOM 779 O O . TRP A 1 93 ? 3.234 12.661 -2.663 1.00 92.56 93 TRP A O 1
ATOM 789 N N . SER A 1 94 ? 4.056 12.126 -0.644 1.00 91.81 94 SER A N 1
ATOM 790 C CA . SER A 1 94 ? 4.780 13.392 -0.445 1.00 91.81 94 SER A CA 1
ATOM 791 C C . SER A 1 94 ? 6.143 13.406 -1.142 1.00 91.81 94 SER A C 1
ATOM 793 O O . SER A 1 94 ? 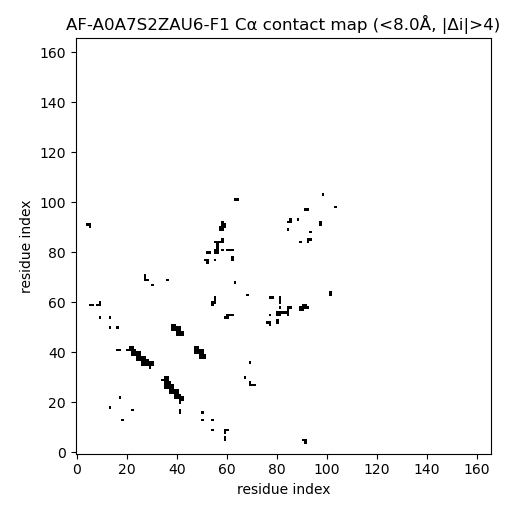6.774 14.455 -1.264 1.00 91.81 94 SER A O 1
ATOM 795 N N . MET A 1 95 ? 6.629 12.240 -1.575 1.00 86.75 95 MET A N 1
ATOM 796 C CA . MET A 1 95 ? 7.967 12.099 -2.131 1.00 86.75 95 MET A CA 1
ATOM 797 C C . MET A 1 95 ? 8.008 12.474 -3.620 1.00 86.75 95 MET A C 1
ATOM 799 O O . MET A 1 95 ? 7.170 12.009 -4.398 1.00 86.75 95 MET A O 1
ATOM 803 N N . PRO A 1 96 ? 9.031 13.233 -4.061 1.00 74.31 96 PRO A N 1
ATOM 804 C CA . PRO A 1 96 ? 9.141 13.698 -5.446 1.00 74.31 96 PRO A CA 1
ATOM 805 C C . PRO A 1 96 ? 9.386 12.565 -6.455 1.00 74.31 96 PRO A C 1
ATOM 807 O O . PRO A 1 96 ? 9.046 12.699 -7.629 1.00 74.31 96 PRO A O 1
ATOM 810 N N . ARG A 1 97 ? 9.961 11.434 -6.020 1.00 70.81 97 ARG A N 1
ATOM 811 C CA . ARG A 1 97 ? 10.248 10.272 -6.875 1.00 70.81 97 ARG A CA 1
ATOM 812 C C . ARG A 1 97 ? 9.812 8.977 -6.201 1.00 70.81 97 ARG A C 1
ATOM 814 O O . ARG A 1 97 ? 10.621 8.200 -5.705 1.00 70.81 97 ARG A O 1
ATOM 821 N N . THR A 1 98 ? 8.505 8.766 -6.180 1.00 70.88 98 THR A N 1
ATOM 822 C CA . THR A 1 98 ? 7.900 7.566 -5.600 1.00 70.88 98 THR A CA 1
ATOM 823 C C . THR A 1 98 ? 7.952 6.425 -6.608 1.00 70.88 98 THR A C 1
ATOM 825 O O . THR A 1 98 ? 7.081 6.308 -7.467 1.00 70.88 98 THR A O 1
ATOM 828 N N . GLU A 1 99 ? 8.981 5.580 -6.532 1.00 72.44 99 GLU A N 1
ATOM 829 C CA . GLU A 1 99 ? 9.007 4.333 -7.299 1.00 72.44 99 GLU A CA 1
ATOM 830 C C . GLU A 1 99 ? 8.128 3.289 -6.608 1.00 72.44 99 GLU A C 1
ATOM 832 O O . GLU A 1 99 ? 8.509 2.662 -5.618 1.00 72.44 99 GLU A O 1
ATOM 837 N N . LEU A 1 100 ? 6.919 3.093 -7.132 1.00 78.81 100 LEU A N 1
ATOM 838 C CA . LEU A 1 100 ? 6.051 2.025 -6.656 1.00 78.81 100 LEU A CA 1
ATOM 839 C C . LEU A 1 100 ? 6.549 0.667 -7.171 1.00 78.81 100 LEU A C 1
ATOM 841 O O . LEU A 1 100 ? 7.121 0.592 -8.264 1.00 78.81 100 LEU A O 1
ATOM 845 N N . PRO A 1 101 ? 6.223 -0.451 -6.494 1.00 76.06 101 PRO A N 1
ATOM 846 C CA . PRO A 1 101 ? 6.536 -1.792 -7.000 1.00 76.06 101 PRO A CA 1
ATOM 847 C C . PRO A 1 101 ? 6.037 -2.033 -8.435 1.00 76.06 101 PRO A C 1
ATOM 849 O O . PRO A 1 101 ? 6.648 -2.766 -9.214 1.00 76.06 101 PRO A O 1
ATOM 852 N N . ARG A 1 102 ? 4.924 -1.387 -8.811 1.00 74.69 102 ARG A N 1
ATOM 853 C CA . ARG A 1 102 ? 4.401 -1.391 -10.181 1.00 74.69 102 ARG A CA 1
ATOM 854 C C . ARG A 1 102 ? 5.347 -0.703 -11.164 1.00 74.69 102 ARG A C 1
ATOM 856 O O . ARG A 1 102 ? 5.538 -1.225 -12.260 1.00 74.69 102 ARG A O 1
ATOM 863 N N . ASP A 1 103 ? 5.872 0.461 -10.803 1.00 78.00 103 ASP A N 1
ATOM 864 C CA . ASP A 1 103 ? 6.745 1.247 -11.671 1.00 78.00 103 ASP A CA 1
ATOM 865 C C . ASP A 1 103 ? 8.067 0.527 -11.895 1.00 78.00 103 ASP A C 1
ATOM 867 O O . ASP A 1 103 ? 8.479 0.382 -13.044 1.00 78.00 103 ASP A O 1
ATOM 871 N N . TYR A 1 104 ? 8.623 -0.060 -10.834 1.00 76.31 104 TYR A N 1
ATOM 872 C CA . TYR A 1 104 ? 9.792 -0.930 -10.918 1.00 76.31 104 TYR A CA 1
ATOM 873 C C . TYR A 1 104 ? 9.555 -2.142 -11.835 1.00 76.31 104 TYR A C 1
ATOM 875 O O . TYR A 1 104 ? 10.328 -2.420 -12.747 1.00 76.31 104 TYR A O 1
ATOM 883 N N . LYS A 1 105 ? 8.430 -2.854 -11.675 1.00 74.56 105 LYS A N 1
ATOM 884 C CA . LYS A 1 105 ? 8.122 -3.993 -12.555 1.00 74.56 105 LYS A CA 1
ATOM 885 C C . LYS A 1 105 ? 7.926 -3.564 -14.014 1.00 74.56 105 LYS A C 1
ATOM 887 O O . LYS A 1 105 ? 8.294 -4.297 -14.930 1.00 74.56 105 LYS A O 1
ATOM 892 N N . ARG A 1 106 ? 7.327 -2.394 -14.247 1.00 79.06 106 ARG A N 1
ATOM 893 C CA . ARG A 1 106 ? 7.111 -1.849 -15.593 1.00 79.06 106 ARG A CA 1
ATOM 894 C C . ARG A 1 106 ? 8.431 -1.458 -16.258 1.00 79.06 106 ARG A C 1
ATOM 896 O O . ARG A 1 106 ? 8.591 -1.759 -17.439 1.00 79.06 106 ARG A O 1
ATOM 903 N N . SER A 1 107 ? 9.351 -0.828 -15.528 1.00 78.06 107 SER A N 1
ATOM 904 C CA . SER A 1 107 ? 10.651 -0.424 -16.072 1.00 78.06 107 SER A CA 1
ATOM 905 C C . SER A 1 107 ? 11.491 -1.636 -16.480 1.00 78.06 107 SER A C 1
ATOM 907 O O . SER A 1 107 ? 12.042 -1.639 -17.579 1.00 78.06 107 SER A O 1
ATOM 909 N N . LEU A 1 108 ? 11.489 -2.710 -15.680 1.00 83.19 108 LEU A N 1
ATOM 910 C CA . LEU A 1 108 ? 12.160 -3.968 -16.028 1.00 83.19 108 LEU A CA 1
ATOM 911 C C . LEU A 1 108 ? 11.629 -4.571 -17.336 1.00 83.19 108 LEU A C 1
ATOM 913 O O . LEU A 1 108 ? 12.403 -4.866 -18.244 1.00 83.19 108 LEU A O 1
ATOM 917 N N . LEU A 1 109 ? 10.304 -4.684 -17.477 1.00 82.81 109 LEU A N 1
ATOM 918 C CA . LEU A 1 109 ? 9.688 -5.221 -18.698 1.00 82.81 109 LEU A CA 1
ATOM 919 C C . LEU A 1 109 ? 9.996 -4.362 -19.935 1.00 82.81 109 LEU A C 1
ATOM 921 O O . LEU A 1 109 ? 10.164 -4.888 -21.036 1.00 82.81 109 LEU A O 1
ATOM 925 N N . GLN A 1 110 ? 10.064 -3.038 -19.772 1.00 81.12 110 GLN A N 1
ATOM 926 C CA . GLN A 1 110 ? 10.419 -2.119 -20.854 1.00 81.12 110 GLN A CA 1
ATOM 927 C C . GLN A 1 110 ? 11.889 -2.251 -21.260 1.00 81.12 110 GLN A C 1
ATOM 929 O O . GLN A 1 110 ? 12.176 -2.283 -22.458 1.00 81.12 110 GLN A O 1
ATOM 934 N N . ALA A 1 111 ? 12.798 -2.375 -20.291 1.00 84.06 111 ALA A N 1
ATOM 935 C CA . ALA A 1 111 ? 14.219 -2.588 -20.543 1.00 84.06 111 ALA A CA 1
ATOM 936 C C . ALA A 1 111 ? 14.458 -3.903 -21.304 1.00 84.06 111 ALA A C 1
ATOM 938 O O . ALA A 1 111 ? 15.125 -3.903 -22.339 1.00 84.06 111 ALA A O 1
ATOM 939 N N . GLU A 1 112 ? 13.822 -4.998 -20.874 1.00 86.69 112 GLU A N 1
ATOM 940 C CA . GLU A 1 112 ? 13.888 -6.288 -21.573 1.00 86.69 112 GLU A CA 1
ATOM 941 C C . GLU A 1 112 ? 13.342 -6.195 -23.007 1.00 86.69 112 GLU A C 1
ATOM 943 O O . GLU A 1 112 ? 13.926 -6.735 -23.952 1.00 86.69 112 GLU A O 1
ATOM 948 N N . ALA A 1 113 ? 12.223 -5.492 -23.207 1.00 88.62 113 ALA A N 1
ATOM 949 C CA . ALA A 1 113 ? 11.641 -5.306 -24.532 1.00 88.62 113 ALA A CA 1
ATOM 950 C C . ALA A 1 113 ? 12.536 -4.459 -25.453 1.00 88.62 113 ALA A C 1
ATOM 952 O O . ALA A 1 113 ? 12.644 -4.764 -26.644 1.00 88.62 113 ALA A O 1
ATOM 953 N N . ALA A 1 114 ? 13.183 -3.418 -24.920 1.00 87.62 114 ALA A N 1
ATOM 954 C CA . ALA A 1 114 ? 14.127 -2.587 -25.659 1.00 87.62 114 ALA A CA 1
ATOM 955 C C . ALA A 1 114 ? 15.356 -3.398 -26.089 1.00 87.62 114 ALA A C 1
ATOM 957 O O . ALA A 1 114 ? 15.688 -3.411 -27.274 1.00 87.62 114 ALA A O 1
ATOM 958 N N . GLN A 1 115 ? 15.950 -4.171 -25.173 1.00 83.25 115 GLN A N 1
ATOM 959 C CA . GLN A 1 115 ? 17.064 -5.070 -25.490 1.00 83.25 115 GLN A CA 1
ATOM 960 C C . GLN A 1 115 ? 16.694 -6.077 -26.584 1.00 83.25 115 GLN A C 1
ATOM 962 O O . GLN A 1 115 ? 17.427 -6.237 -27.558 1.00 83.25 115 GLN A O 1
ATOM 967 N N . ARG A 1 116 ? 15.510 -6.697 -26.502 1.00 91.81 116 ARG A N 1
ATOM 968 C CA . ARG A 1 116 ? 15.031 -7.622 -27.546 1.00 91.81 116 ARG A CA 1
ATOM 969 C C . ARG A 1 116 ? 14.892 -6.959 -28.915 1.00 91.81 116 ARG A C 1
ATOM 971 O O . ARG A 1 116 ? 15.101 -7.624 -29.929 1.00 91.81 116 ARG A O 1
ATOM 978 N N . LYS A 1 117 ? 14.504 -5.682 -28.973 1.00 91.19 117 LYS A N 1
ATOM 979 C CA . LYS A 1 117 ? 14.422 -4.934 -30.237 1.00 91.19 117 LYS A CA 1
ATOM 980 C C . LYS A 1 117 ? 15.808 -4.653 -30.809 1.00 91.19 117 LYS A C 1
ATOM 982 O O . LYS A 1 117 ? 15.985 -4.852 -32.007 1.00 91.19 117 LYS A O 1
ATOM 987 N N . LEU A 1 118 ? 16.763 -4.260 -29.966 1.00 90.25 118 LEU A N 1
ATOM 988 C CA . LEU A 1 118 ? 18.149 -4.013 -30.372 1.00 90.25 118 LEU A CA 1
ATOM 989 C C . LEU A 1 118 ? 18.790 -5.282 -30.944 1.00 90.25 118 LEU A C 1
ATOM 991 O O . LEU A 1 118 ? 19.218 -5.274 -32.093 1.00 90.25 118 LEU A O 1
ATOM 995 N N . VAL A 1 119 ? 18.701 -6.409 -30.231 1.00 93.12 119 VAL A N 1
ATOM 996 C CA . VAL A 1 119 ? 19.230 -7.704 -30.704 1.00 93.12 119 VAL A CA 1
ATOM 997 C C . VAL A 1 119 ? 18.613 -8.116 -32.048 1.00 93.12 119 VAL A C 1
ATOM 999 O O . VAL A 1 119 ? 19.300 -8.614 -32.939 1.00 93.12 119 VAL A O 1
ATOM 1002 N N . LYS A 1 120 ? 17.305 -7.891 -32.240 1.00 91.69 120 LYS A N 1
ATOM 1003 C CA . LYS A 1 120 ? 16.639 -8.175 -33.522 1.00 91.69 120 LYS A CA 1
ATOM 1004 C C . LYS A 1 120 ? 17.088 -7.238 -34.645 1.00 91.69 120 LYS A C 1
ATOM 1006 O O . LYS A 1 120 ? 17.164 -7.688 -35.788 1.00 91.69 120 LYS A O 1
ATOM 1011 N N . ALA A 1 121 ? 17.340 -5.965 -34.347 1.00 90.25 121 ALA A N 1
ATOM 1012 C CA . ALA A 1 121 ? 17.830 -4.994 -35.320 1.00 90.25 121 ALA A CA 1
ATOM 1013 C C . ALA A 1 121 ? 19.251 -5.351 -35.777 1.00 90.25 121 ALA A C 1
ATOM 1015 O O . ALA A 1 121 ? 19.471 -5.490 -36.978 1.00 90.25 121 ALA A O 1
ATOM 1016 N N . GLU A 1 122 ? 20.152 -5.641 -34.835 1.00 91.31 122 GLU A N 1
ATOM 1017 C CA . GLU A 1 122 ? 21.521 -6.091 -35.118 1.00 91.31 122 GLU A CA 1
ATOM 1018 C C . GLU A 1 122 ? 21.535 -7.383 -35.946 1.00 91.31 122 GLU A C 1
ATOM 1020 O O . GLU A 1 122 ? 22.269 -7.504 -36.925 1.00 91.31 122 GLU A O 1
ATOM 1025 N N . ALA A 1 123 ? 20.675 -8.353 -35.616 1.00 90.00 123 ALA A N 1
ATOM 1026 C CA . ALA A 1 123 ? 20.557 -9.587 -36.392 1.00 90.00 123 ALA A CA 1
ATOM 1027 C C . ALA A 1 123 ? 20.032 -9.346 -37.821 1.00 90.00 123 ALA A C 1
ATOM 1029 O O . ALA A 1 123 ? 20.399 -10.065 -38.753 1.00 90.00 123 ALA A O 1
ATOM 1030 N N . LYS A 1 124 ? 19.156 -8.351 -38.012 1.00 89.62 124 LYS A N 1
ATOM 1031 C CA . LYS A 1 124 ? 18.634 -7.976 -39.332 1.00 89.62 124 LYS A CA 1
ATOM 1032 C C . LYS A 1 124 ? 19.696 -7.264 -40.169 1.00 89.62 124 LYS A C 1
ATOM 1034 O O . LYS A 1 124 ? 19.773 -7.527 -41.367 1.00 89.62 124 LYS A O 1
ATOM 1039 N N . GLU A 1 125 ? 20.499 -6.407 -39.549 1.00 88.62 125 GLU A N 1
ATOM 1040 C CA . GLU A 1 125 ? 21.611 -5.702 -40.188 1.00 88.62 125 GLU A CA 1
ATOM 1041 C C . GLU A 1 125 ? 22.706 -6.676 -40.629 1.00 88.62 125 GLU A C 1
ATOM 1043 O O . GLU A 1 125 ? 23.024 -6.719 -41.816 1.00 88.62 125 GLU A O 1
ATOM 1048 N N . LYS A 1 126 ? 23.143 -7.587 -39.747 1.00 87.38 126 LYS A N 1
ATOM 1049 C CA . LYS A 1 126 ? 24.092 -8.661 -40.098 1.00 87.38 126 LYS A CA 1
ATOM 1050 C C . LYS A 1 126 ? 23.612 -9.497 -41.287 1.00 87.38 126 LYS A C 1
ATOM 1052 O O . LYS A 1 126 ? 24.352 -9.702 -42.243 1.00 87.38 126 LYS A O 1
ATOM 1057 N N . LYS A 1 127 ? 22.334 -9.899 -41.297 1.00 86.62 127 LYS A N 1
ATOM 1058 C CA . LYS A 1 127 ? 21.738 -10.620 -42.438 1.00 86.62 127 LYS A CA 1
ATOM 1059 C C . LYS A 1 127 ? 21.664 -9.779 -43.715 1.00 86.62 127 LYS A C 1
ATOM 1061 O O . LYS A 1 127 ? 21.726 -10.330 -44.814 1.00 86.62 127 LYS A O 1
ATOM 1066 N N . ALA A 1 128 ? 21.461 -8.467 -43.608 1.00 85.56 128 ALA A N 1
ATOM 1067 C CA . ALA A 1 128 ? 21.460 -7.576 -44.763 1.00 85.56 128 ALA A CA 1
ATOM 1068 C C . ALA A 1 128 ? 22.871 -7.430 -45.347 1.00 85.56 128 ALA A C 1
ATOM 1070 O O . ALA A 1 128 ? 23.021 -7.483 -46.569 1.00 85.56 128 ALA A O 1
ATOM 1071 N N . ASP A 1 129 ? 23.890 -7.330 -44.498 1.00 83.00 129 ASP A N 1
ATOM 1072 C CA . ASP A 1 129 ? 25.287 -7.233 -44.913 1.00 83.00 129 ASP A CA 1
ATOM 1073 C C . ASP A 1 129 ? 25.822 -8.548 -45.485 1.00 83.00 129 ASP A C 1
ATOM 1075 O O . ASP A 1 129 ? 26.476 -8.530 -46.529 1.00 83.00 129 ASP A O 1
ATOM 1079 N N . GLU A 1 130 ? 25.444 -9.699 -44.923 1.00 81.75 130 GLU A N 1
ATOM 1080 C CA . GLU A 1 130 ? 25.695 -11.023 -45.519 1.00 81.75 130 GLU A CA 1
ATOM 1081 C C . GLU A 1 130 ? 25.059 -11.144 -46.915 1.00 81.75 130 GLU A C 1
ATOM 1083 O O . GLU A 1 130 ? 25.680 -11.607 -47.872 1.00 81.75 130 GLU A O 1
ATOM 1088 N N . ARG A 1 131 ? 23.819 -10.665 -47.085 1.00 79.38 131 ARG A N 1
ATOM 1089 C CA . ARG A 1 131 ? 23.155 -10.651 -48.400 1.00 79.38 131 ARG A CA 1
ATOM 1090 C C . ARG A 1 131 ? 23.825 -9.691 -49.385 1.00 79.38 131 ARG A C 1
ATOM 1092 O O . ARG A 1 131 ? 23.886 -9.995 -50.577 1.00 79.38 131 ARG A O 1
ATOM 1099 N N . ARG A 1 132 ? 24.309 -8.535 -48.919 1.00 79.50 132 ARG A N 1
ATOM 1100 C CA . ARG A 1 132 ? 25.029 -7.543 -49.739 1.00 79.50 132 ARG A CA 1
ATOM 1101 C C . ARG A 1 132 ? 26.392 -8.069 -50.184 1.00 79.50 132 ARG A C 1
ATOM 1103 O O . ARG A 1 132 ? 26.715 -7.962 -51.364 1.00 79.50 132 ARG A O 1
ATOM 1110 N N . THR A 1 133 ? 27.150 -8.682 -49.279 1.00 72.81 133 THR A N 1
ATOM 1111 C CA . THR A 1 133 ? 28.448 -9.312 -49.574 1.00 72.81 133 THR A CA 1
ATOM 1112 C C . THR A 1 133 ? 28.292 -10.517 -50.501 1.00 72.81 133 THR A C 1
ATOM 1114 O O . THR A 1 133 ? 29.008 -10.611 -51.495 1.00 72.81 133 THR A O 1
ATOM 1117 N N . SER A 1 134 ? 27.281 -11.364 -50.287 1.00 72.25 134 SER A N 1
ATOM 1118 C CA . SER A 1 134 ? 26.957 -12.478 -51.190 1.00 72.25 134 SER A CA 1
ATOM 1119 C C . SER A 1 134 ? 26.581 -12.012 -52.609 1.00 72.25 134 SER A C 1
ATOM 1121 O O . SER A 1 134 ? 27.099 -12.544 -53.593 1.00 72.25 134 SER A O 1
ATOM 1123 N N . LYS A 1 135 ? 25.757 -10.959 -52.749 1.00 70.50 135 LYS A N 1
ATOM 1124 C CA . LYS A 1 135 ? 25.436 -10.364 -54.063 1.00 70.50 135 LYS A CA 1
ATOM 1125 C C . LYS A 1 135 ? 26.650 -9.743 -54.753 1.00 70.50 135 LYS A C 1
ATOM 1127 O O . LYS A 1 135 ? 26.746 -9.838 -55.974 1.00 70.50 135 LYS A O 1
ATOM 1132 N N . LYS A 1 136 ? 27.545 -9.096 -54.000 1.00 69.56 136 LYS A N 1
ATOM 1133 C CA . LYS A 1 136 ? 28.775 -8.501 -54.537 1.00 69.56 136 LYS A CA 1
ATOM 1134 C C . LYS A 1 136 ? 29.709 -9.583 -55.088 1.00 69.56 136 LYS A C 1
ATOM 1136 O O . LYS A 1 136 ? 30.073 -9.516 -56.256 1.00 69.56 136 LYS A O 1
ATOM 1141 N N . ASN A 1 137 ? 29.952 -10.642 -54.316 1.00 63.09 137 ASN A N 1
ATOM 1142 C CA . ASN A 1 137 ? 30.782 -11.774 -54.740 1.00 63.09 137 ASN A CA 1
ATOM 1143 C C . ASN A 1 137 ? 30.212 -12.490 -55.979 1.00 63.09 137 ASN A C 1
ATOM 1145 O O . ASN A 1 137 ? 30.967 -12.884 -56.862 1.00 63.09 137 ASN A O 1
ATOM 1149 N N . HIS A 1 138 ? 28.883 -12.619 -56.091 1.00 60.28 138 HIS A N 1
ATOM 1150 C CA . HIS A 1 138 ? 28.249 -13.193 -57.285 1.00 60.28 138 HIS A CA 1
ATOM 1151 C C . HIS A 1 138 ? 28.415 -12.313 -58.537 1.00 60.28 138 HIS A C 1
ATOM 1153 O O . HIS A 1 138 ? 28.531 -12.830 -59.646 1.00 60.28 138 HIS A O 1
ATOM 1159 N N . ARG A 1 139 ? 28.427 -10.984 -58.373 1.00 58.31 139 ARG A N 1
ATOM 1160 C CA . ARG A 1 139 ? 28.591 -10.028 -59.477 1.00 58.31 139 ARG A CA 1
ATOM 1161 C C . ARG A 1 139 ? 30.041 -9.966 -59.961 1.00 58.31 139 ARG A C 1
ATOM 1163 O O . ARG A 1 139 ? 30.266 -9.927 -61.165 1.00 58.31 139 ARG A O 1
ATOM 1170 N N . ASP A 1 140 ? 30.992 -10.020 -59.032 1.00 59.53 140 ASP A N 1
ATOM 1171 C CA . ASP A 1 140 ? 32.429 -9.981 -59.327 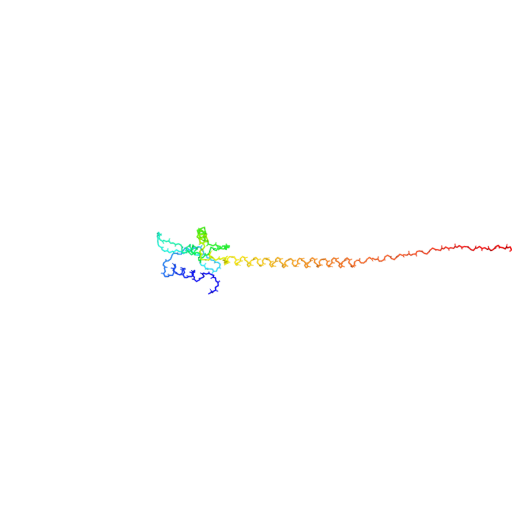1.00 59.53 140 ASP A CA 1
ATOM 1172 C C . ASP A 1 140 ? 32.946 -11.331 -59.876 1.00 59.53 140 ASP A C 1
ATOM 1174 O O . ASP A 1 140 ? 33.900 -11.358 -60.651 1.00 59.53 140 ASP A O 1
ATOM 1178 N N . GLY A 1 141 ? 32.274 -12.448 -59.558 1.00 56.47 141 GLY A N 1
ATOM 1179 C CA . GLY A 1 141 ? 32.541 -13.775 -60.133 1.00 56.47 141 GLY A CA 1
ATOM 1180 C C . GLY A 1 141 ? 32.009 -13.997 -61.559 1.00 56.47 141 GLY A C 1
ATOM 1181 O O . GLY A 1 141 ? 32.365 -14.989 -62.190 1.00 56.47 141 GLY A O 1
ATOM 1182 N N . GLN A 1 142 ? 31.185 -13.088 -62.098 1.00 57.06 142 GLN A N 1
ATOM 1183 C CA . GLN A 1 142 ? 30.769 -13.089 -63.508 1.00 57.06 142 GLN A CA 1
ATOM 1184 C C . GLN A 1 142 ? 31.708 -12.203 -64.346 1.00 57.06 142 GLN A C 1
ATOM 1186 O O . GLN A 1 142 ? 31.307 -11.188 -64.918 1.00 57.06 142 GLN A O 1
ATOM 1191 N N . THR A 1 143 ? 32.986 -12.567 -64.443 1.00 50.25 143 THR A N 1
ATOM 1192 C CA . THR A 1 143 ? 33.896 -11.971 -65.429 1.00 50.25 143 THR A CA 1
ATOM 1193 C C . THR A 1 143 ? 33.501 -12.415 -66.843 1.00 50.25 143 THR A C 1
ATOM 1195 O O . THR A 1 143 ? 33.411 -13.601 -67.155 1.00 50.25 143 THR A O 1
ATOM 1198 N N . ARG A 1 144 ? 33.226 -11.430 -67.712 1.00 52.38 144 ARG A N 1
ATOM 1199 C CA . ARG A 1 144 ? 32.883 -11.599 -69.139 1.00 52.38 144 ARG A CA 1
ATOM 1200 C C . ARG A 1 144 ? 33.886 -12.524 -69.858 1.00 52.38 144 ARG A C 1
ATOM 1202 O O . ARG A 1 144 ? 35.086 -12.270 -69.748 1.00 52.38 144 ARG A O 1
ATOM 1209 N N . PRO A 1 145 ? 33.445 -13.479 -70.702 1.00 48.16 145 PRO A N 1
ATOM 1210 C CA . PRO A 1 145 ? 34.367 -14.200 -71.574 1.00 48.16 145 PRO A CA 1
ATOM 1211 C C . PRO A 1 145 ? 34.994 -13.220 -72.582 1.00 48.16 145 PRO A C 1
ATOM 1213 O O . PRO A 1 145 ? 34.286 -12.479 -73.273 1.00 48.16 145 PRO A O 1
ATOM 1216 N N . GLN A 1 146 ? 36.330 -13.188 -72.650 1.00 54.50 146 GLN A N 1
ATOM 1217 C CA . GLN A 1 146 ? 37.073 -12.382 -73.622 1.00 54.50 146 GLN A CA 1
ATOM 1218 C C . GLN A 1 146 ? 36.721 -12.831 -75.049 1.00 54.50 146 GLN A C 1
ATOM 1220 O O . GLN A 1 146 ? 37.054 -13.934 -75.479 1.00 54.50 146 GLN A O 1
ATOM 1225 N N . LYS A 1 147 ? 36.065 -11.958 -75.825 1.00 55.53 147 LYS A N 1
ATOM 1226 C CA . LYS A 1 147 ? 35.908 -12.153 -77.272 1.00 55.53 147 LYS A CA 1
ATOM 1227 C C . LYS A 1 147 ? 37.270 -11.980 -77.952 1.00 55.53 147 LYS A C 1
ATOM 1229 O O . LYS A 1 147 ? 37.692 -10.853 -78.211 1.00 55.53 147 LYS A O 1
ATOM 1234 N N . HIS A 1 148 ? 37.933 -13.085 -78.292 1.00 48.03 148 HIS A N 1
ATOM 1235 C CA . HIS A 1 148 ? 39.081 -13.067 -79.199 1.00 48.03 148 HIS A CA 1
ATOM 1236 C C . HIS A 1 148 ? 38.637 -12.629 -80.599 1.00 48.03 148 HIS A C 1
ATOM 1238 O O . HIS A 1 148 ? 37.954 -13.343 -81.334 1.00 48.03 148 HIS A O 1
ATOM 1244 N N . ARG A 1 149 ? 39.019 -11.405 -80.960 1.00 52.03 149 ARG A N 1
ATOM 1245 C CA . ARG A 1 149 ? 38.744 -10.777 -82.250 1.00 52.03 149 ARG A CA 1
ATOM 1246 C C . ARG A 1 149 ? 39.759 -11.289 -83.281 1.00 52.03 149 ARG A C 1
ATOM 1248 O O . ARG A 1 149 ? 40.908 -10.858 -83.277 1.00 52.03 149 ARG A O 1
ATOM 1255 N N . ARG A 1 150 ? 39.347 -12.207 -84.163 1.00 52.19 150 ARG A N 1
ATOM 1256 C CA . ARG A 1 150 ? 40.155 -12.644 -85.318 1.00 52.19 150 ARG A CA 1
ATOM 1257 C C . ARG A 1 150 ? 40.328 -11.466 -86.290 1.00 52.19 150 ARG A C 1
ATOM 1259 O O . ARG A 1 150 ? 39.336 -10.936 -86.783 1.00 52.19 150 ARG A O 1
ATOM 1266 N N . ARG A 1 151 ? 41.570 -11.039 -86.552 1.00 48.16 151 ARG A N 1
ATOM 1267 C CA . ARG A 1 151 ? 41.904 -10.103 -87.640 1.00 48.16 151 ARG A CA 1
ATOM 1268 C C . ARG A 1 151 ? 42.203 -10.904 -88.908 1.00 48.16 151 ARG A C 1
ATOM 1270 O O . ARG A 1 151 ? 43.120 -11.716 -88.923 1.00 48.16 151 ARG A O 1
ATOM 1277 N N . SER A 1 152 ? 41.417 -10.666 -89.951 1.00 50.22 152 SER A N 1
ATOM 1278 C CA . SER A 1 152 ? 41.645 -11.120 -91.323 1.00 50.22 152 SER A CA 1
ATOM 1279 C C . SER A 1 152 ? 42.777 -10.314 -91.969 1.00 50.22 152 SER A C 1
ATOM 1281 O O . SER A 1 152 ? 42.759 -9.085 -91.927 1.00 50.22 152 SER A O 1
ATOM 1283 N N . VAL A 1 153 ? 43.746 -11.002 -92.573 1.00 48.28 153 VAL A N 1
ATOM 1284 C CA . VAL A 1 153 ? 44.848 -10.413 -93.348 1.00 48.28 153 VAL A CA 1
ATOM 1285 C C . VAL A 1 153 ? 44.382 -10.219 -94.794 1.00 48.28 153 VAL A C 1
ATOM 1287 O O . VAL A 1 153 ? 44.049 -11.195 -95.462 1.00 48.28 153 VAL A O 1
ATOM 1290 N N . SER A 1 154 ? 44.356 -8.979 -95.288 1.00 48.06 154 SER A N 1
ATOM 1291 C CA . SER A 1 154 ? 44.109 -8.663 -96.701 1.00 48.06 154 SER A CA 1
ATOM 1292 C C . SER A 1 154 ? 45.435 -8.451 -97.438 1.00 48.06 154 SER A C 1
ATOM 1294 O O . SER A 1 154 ? 46.187 -7.533 -97.111 1.00 48.06 154 SER A O 1
ATOM 1296 N N . LYS A 1 155 ? 45.711 -9.293 -98.441 1.00 53.09 155 LYS A N 1
ATOM 1297 C CA . LYS A 1 155 ? 46.785 -9.115 -99.433 1.00 53.09 155 LYS A CA 1
ATOM 1298 C C . LYS A 1 155 ? 46.468 -7.917 -100.338 1.00 53.09 155 LYS A C 1
ATOM 1300 O O . LYS A 1 155 ? 45.358 -7.826 -100.849 1.00 53.09 155 LYS A O 1
ATOM 1305 N N . SER A 1 156 ? 47.453 -7.056 -100.587 1.00 49.72 156 SER A N 1
ATOM 1306 C CA . SER A 1 156 ? 47.413 -6.033 -101.641 1.00 49.72 156 SER A CA 1
ATOM 1307 C C . SER A 1 156 ? 48.712 -6.093 -102.440 1.00 49.72 156 SER A C 1
ATOM 1309 O O . SER A 1 156 ? 49.757 -5.638 -101.982 1.00 49.72 156 SER A O 1
ATOM 1311 N N . SER A 1 157 ? 48.626 -6.674 -103.632 1.00 50.31 157 SER A N 1
ATOM 1312 C CA . SER A 1 157 ? 49.621 -6.630 -104.702 1.00 50.31 157 SER A CA 1
ATOM 1313 C C . SER A 1 157 ? 49.487 -5.322 -105.489 1.00 50.31 157 SER A C 1
ATOM 1315 O O . SER A 1 157 ? 48.386 -5.022 -105.955 1.00 50.31 157 SER A O 1
ATOM 1317 N N . ARG A 1 158 ? 50.579 -4.580 -105.727 1.00 47.81 158 ARG A N 1
ATOM 1318 C CA . ARG A 1 158 ? 50.606 -3.570 -106.799 1.00 47.81 158 ARG A CA 1
ATOM 1319 C C . ARG A 1 158 ? 51.985 -3.436 -107.456 1.00 47.81 158 ARG A C 1
ATOM 1321 O O . ARG A 1 158 ? 52.922 -2.916 -106.871 1.00 47.81 158 ARG A O 1
ATOM 1328 N N . GLN A 1 159 ? 51.990 -3.961 -108.678 1.00 53.09 159 GLN A N 1
ATOM 1329 C CA . GLN A 1 159 ? 52.843 -3.809 -109.859 1.00 53.09 159 GLN A CA 1
ATOM 1330 C C . GLN A 1 159 ? 53.895 -2.688 -109.915 1.00 53.09 159 GLN A C 1
ATOM 1332 O O . GLN A 1 159 ? 53.618 -1.514 -109.670 1.00 53.09 159 GLN A O 1
ATOM 1337 N N . GLU A 1 160 ? 55.062 -3.113 -110.403 1.00 43.50 160 GLU A N 1
ATOM 1338 C CA . GLU A 1 160 ? 56.197 -2.343 -110.911 1.00 43.50 160 GLU A CA 1
ATOM 1339 C C . GLU A 1 160 ? 55.855 -1.504 -112.159 1.00 43.50 160 GLU A C 1
ATOM 1341 O O . GLU A 1 160 ? 54.966 -1.844 -112.944 1.00 43.50 160 GLU A O 1
ATOM 1346 N N . ARG A 1 161 ? 56.608 -0.416 -112.369 1.00 51.78 161 ARG A N 1
ATOM 1347 C CA . ARG A 1 161 ? 56.664 0.361 -113.619 1.00 51.78 161 ARG A CA 1
ATOM 1348 C C . ARG A 1 161 ? 58.098 0.321 -114.173 1.00 51.78 161 ARG A C 1
ATOM 1350 O O . ARG A 1 161 ? 59.017 0.503 -113.378 1.00 51.78 161 ARG A O 1
ATOM 1357 N N . PRO A 1 162 ? 58.307 0.168 -115.493 1.00 64.25 162 PRO A N 1
ATOM 1358 C CA . PRO A 1 162 ? 59.637 0.244 -116.098 1.00 64.25 162 PRO A CA 1
ATOM 1359 C C . PRO A 1 162 ? 60.049 1.692 -116.460 1.00 64.25 162 PRO A C 1
ATOM 1361 O O . PRO A 1 162 ? 59.181 2.567 -116.573 1.00 64.25 162 PRO A O 1
ATOM 1364 N N . PRO A 1 163 ? 61.359 1.959 -116.647 1.00 64.44 163 PRO A N 1
ATOM 1365 C CA . PRO A 1 163 ? 61.905 3.305 -116.839 1.00 64.44 163 PRO A CA 1
ATOM 1366 C C . PRO A 1 163 ? 61.820 3.804 -118.293 1.00 64.44 163 PRO A C 1
ATOM 1368 O O . PRO A 1 163 ? 61.846 3.019 -119.239 1.00 64.44 163 PRO A O 1
ATOM 1371 N N . ARG A 1 164 ? 61.767 5.134 -118.467 1.00 55.25 164 ARG A N 1
ATOM 1372 C CA . ARG A 1 164 ? 61.953 5.821 -119.756 1.00 55.25 164 ARG A CA 1
ATOM 1373 C C . ARG A 1 164 ? 63.320 6.502 -119.800 1.00 55.25 164 ARG A C 1
ATOM 1375 O O . ARG A 1 164 ? 63.666 7.253 -118.895 1.00 55.25 164 ARG A O 1
ATOM 1382 N N . SER A 1 165 ? 64.033 6.224 -120.880 1.00 52.97 165 SER A N 1
ATOM 1383 C CA . SER A 1 165 ? 65.272 6.832 -121.359 1.00 52.97 165 SER A CA 1
ATOM 1384 C C . SER A 1 165 ? 65.038 8.187 -122.035 1.00 52.97 165 SER A C 1
ATOM 1386 O O . SER A 1 165 ? 64.086 8.304 -122.812 1.00 52.97 165 SER A O 1
ATOM 1388 N N . VAL A 1 166 ? 65.953 9.136 -121.810 1.00 57.38 166 VAL A N 1
ATOM 1389 C CA . VAL A 1 166 ? 66.468 10.109 -122.795 1.00 57.38 166 VAL A CA 1
ATOM 1390 C C . VAL A 1 166 ? 67.954 10.281 -122.509 1.00 57.38 166 VAL A C 1
ATOM 1392 O O . VAL A 1 166 ? 68.282 10.404 -121.307 1.00 57.38 166 VAL A O 1
#

InterPro domains:
  IPR016071 Staphylococcal nuclease (SNase-like), OB-fold [PF00565] (3-94)
  IPR016071 Staphylococcal nuclease (SNase-like), OB-fold [PS50830] (1-95)
  IPR016071 Staphylococcal nuclease (SNase-like), OB-fold [SM00318] (1-95)
  IPR035437 SNase-like, OB-fold superfamily [G3DSA:2.40.50.90] (1-107)
  IPR035437 SNase-like, OB-fold superfamily [SSF50199] (3-96)

Mean predicted aligned error: 13.77 Å

Foldseek 3Di:
DPDAFCPVVLVVVLCVVDPPFDKDWAFQDADPVRDTDTWIWGDDDPPIDTSLLVCLLQVNDDQDDDPPDRQPPCNVVSVVSNVNCLVVCHGLNVDPDRCDPVNVVVVVVVVVVVVVVVVVVVVVVVVVVVVVVVVVVVVVVPDDDDPPDDDDDDDDDDDDDDDDDD

Nearest PDB structures (folds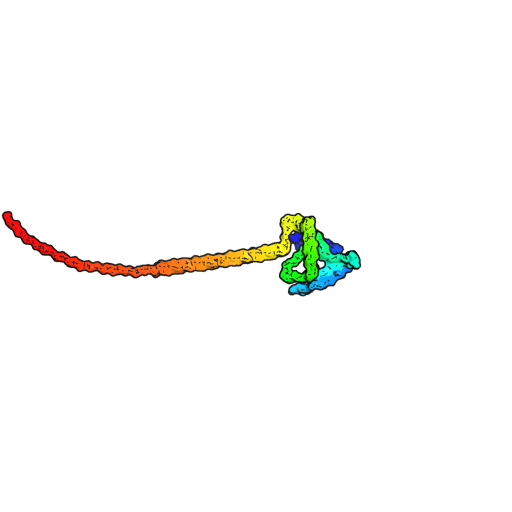eek):
  4qmg-assembly1_A  TM=8.371E-01  e=7.298E-06  Homo sapiens
  4qmg-assembly4_D  TM=8.336E-01  e=8.819E-06  Homo sapiens
  4qmg-assembly3_C  TM=8.395E-01  e=1.066E-05  Homo sapiens
  4qmg-assembly5_E  TM=8.346E-01  e=1.066E-05  Homo sapiens
  3omg-assembly1_A  TM=8.385E-01  e=1.333E-02  Homo sapiens

pLDDT: mean 81.73, std 16.14, range [43.5, 98.06]

Secondary structure (DSSP, 8-state):
---STTHHHHHHHHHHHHTTS-EEEEEEEE-TTSPEEEEEEESSGGG-EEHHHHHHHTTS------TT---GGGHHHHHHHHHHHHHTT-GGGGSTT---HHHHHHHHHHHHHHHHHHHHHHHHHHHHHHHHHHHHHHHHT-PPP----PPPPPP-----------

Solvent-accessible surface area (backbone atoms only — not comparable to full-atom values): 10277 Å² total; per-residue (Å²): 138,92,82,62,85,63,56,63,60,33,48,55,51,49,44,72,72,50,61,102,50,77,65,50,73,47,80,64,49,65,49,99,81,75,44,82,38,64,49,44,29,36,64,60,81,94,67,45,43,50,53,64,44,51,36,16,40,57,19,56,46,78,85,80,84,59,94,85,59,71,50,81,88,48,46,68,57,44,53,51,27,35,49,52,8,47,77,66,37,24,61,56,48,56,47,97,77,64,78,44,75,65,52,54,55,49,51,52,56,49,53,54,52,51,51,55,50,49,56,52,49,53,54,50,50,53,53,50,49,53,54,49,52,53,53,48,54,58,56,69,69,60,70,76,82,81,80,81,77,84,80,86,85,82,88,81,89,81,83,90,84,86,89,84,91,132

Radius of gyration: 42.81 Å; Cα contacts (8 Å, |Δi|>4): 119; chains: 1; bounding box: 88×36×143 Å